Protein AF-A0A351C792-F1 (afdb_monomer_lite)

pLDDT: mean 73.4, std 17.69, range [41.34, 94.19]

Foldseek 3Di:
DVLVVLLVVLCVPPVVAPWFWDPPDPFIWIAGPVRPDIHGLVPDDLSRLVSQLVSLVVVLVVCVVPVNPCNVRSVVRNVVSVVSNVVNDDPPDDDDDDDPPDDPPPDPPPPPDPDDDD

Sequence (118 aa):
MKLDMMHAHLMASLGRNPFFLSLTKKSAELVSGDGLLRISVEALDASGLLAAKHLAHNQYVNAMLHSGDDLDAHRATLNFLSKAVERQGHPTTRPHTSRPASVRNRKPRVQKSVSRAA

Structure (mmCIF, N/CA/C/O backbone):
data_AF-A0A351C792-F1
#
_entry.id   AF-A0A351C792-F1
#
loop_
_atom_site.group_PDB
_atom_site.id
_atom_site.type_symbol
_atom_site.label_atom_id
_atom_site.label_alt_id
_atom_site.label_comp_id
_atom_site.label_asym_id
_atom_site.label_entity_id
_atom_site.label_seq_id
_atom_site.pdbx_PDB_ins_code
_atom_site.Cartn_x
_atom_site.Cartn_y
_atom_site.Cartn_z
_atom_site.occupancy
_atom_site.B_iso_or_equiv
_atom_site.auth_seq_id
_atom_site.auth_comp_id
_atom_site.auth_asym_id
_atom_site.auth_atom_id
_atom_site.pdbx_PDB_model_num
ATOM 1 N N . MET A 1 1 ? 1.265 10.602 24.609 1.00 45.34 1 MET A N 1
ATOM 2 C CA . MET A 1 1 ? 2.483 10.363 23.799 1.00 45.34 1 MET A CA 1
ATOM 3 C C . MET A 1 1 ? 2.604 8.895 23.341 1.00 45.34 1 MET A C 1
ATOM 5 O O . MET A 1 1 ? 3.638 8.285 23.544 1.00 45.34 1 MET A O 1
ATOM 9 N N . LYS A 1 2 ? 1.565 8.299 22.726 1.00 48.44 2 LYS A N 1
ATOM 10 C CA . LYS A 1 2 ? 1.634 6.936 22.132 1.00 48.44 2 LYS A CA 1
ATOM 11 C C . LYS A 1 2 ? 1.532 6.926 20.599 1.00 48.44 2 LYS A C 1
ATOM 13 O O . LYS A 1 2 ? 2.017 5.988 19.982 1.00 48.44 2 LYS A O 1
ATOM 18 N N . LEU A 1 3 ? 0.966 7.989 20.011 1.00 51.06 3 LEU A N 1
ATOM 19 C CA . LEU A 1 3 ? 0.801 8.160 18.561 1.00 51.06 3 LEU A CA 1
ATOM 20 C C . LEU A 1 3 ? 2.134 8.117 17.791 1.00 51.06 3 LEU A C 1
ATOM 22 O O . LEU A 1 3 ? 2.190 7.643 16.664 1.00 51.06 3 LEU A O 1
ATOM 26 N N . ASP A 1 4 ? 3.206 8.598 18.418 1.00 58.28 4 ASP A N 1
ATOM 27 C CA . ASP A 1 4 ? 4.507 8.775 17.768 1.00 58.28 4 ASP A CA 1
ATOM 28 C C . ASP A 1 4 ? 5.292 7.453 17.650 1.00 58.28 4 ASP A C 1
ATOM 30 O O . ASP A 1 4 ? 5.956 7.182 16.653 1.00 58.28 4 ASP A O 1
ATOM 34 N N . MET A 1 5 ? 5.147 6.558 18.637 1.00 61.31 5 MET A N 1
ATOM 35 C CA . MET A 1 5 ? 5.891 5.294 18.664 1.00 61.31 5 MET A CA 1
ATOM 36 C C . MET A 1 5 ? 5.431 4.303 17.588 1.00 61.31 5 MET A C 1
ATOM 38 O O . MET A 1 5 ? 6.273 3.669 16.958 1.00 61.31 5 MET A O 1
ATOM 42 N N . MET A 1 6 ? 4.121 4.183 17.338 1.00 62.94 6 MET A N 1
ATOM 43 C CA . MET A 1 6 ? 3.598 3.294 16.286 1.00 62.94 6 MET A CA 1
ATOM 44 C C . MET A 1 6 ? 3.969 3.796 14.885 1.00 62.94 6 MET A C 1
ATOM 46 O O . MET A 1 6 ? 4.356 3.005 14.026 1.00 62.94 6 MET A O 1
ATOM 50 N N . HIS A 1 7 ? 3.911 5.114 14.670 1.00 66.62 7 HIS A N 1
ATOM 51 C CA . HIS A 1 7 ? 4.303 5.745 13.411 1.00 66.62 7 HIS A CA 1
ATOM 52 C C . HIS A 1 7 ? 5.792 5.527 13.112 1.00 66.62 7 HIS A C 1
ATOM 54 O O . HIS A 1 7 ? 6.144 5.043 12.035 1.00 66.62 7 HIS A O 1
ATOM 60 N N . ALA A 1 8 ? 6.662 5.816 14.084 1.00 64.88 8 ALA A N 1
ATOM 61 C CA . ALA A 1 8 ? 8.101 5.608 13.957 1.00 64.88 8 ALA A CA 1
ATOM 62 C C . ALA A 1 8 ? 8.454 4.128 13.741 1.00 64.88 8 ALA A C 1
ATOM 64 O O . ALA A 1 8 ? 9.313 3.811 12.920 1.00 64.88 8 ALA A O 1
ATOM 65 N N . HIS A 1 9 ? 7.761 3.209 14.421 1.00 68.94 9 HIS A N 1
ATOM 66 C CA . HIS A 1 9 ? 7.990 1.774 14.265 1.00 68.94 9 HIS A CA 1
ATOM 67 C C . HIS A 1 9 ? 7.565 1.252 12.885 1.00 68.94 9 HIS A C 1
ATOM 69 O O . HIS A 1 9 ? 8.282 0.443 12.295 1.00 68.94 9 HIS A O 1
ATOM 75 N N . LEU A 1 10 ? 6.455 1.750 12.330 1.00 68.81 10 LEU A N 1
ATOM 76 C CA . LEU A 1 10 ? 6.041 1.453 10.954 1.00 68.81 10 LEU A CA 1
ATOM 77 C C . LEU A 1 10 ? 7.032 2.006 9.933 1.00 68.81 10 LEU A C 1
ATOM 79 O O . LEU A 1 10 ? 7.424 1.285 9.021 1.00 68.81 10 LEU A O 1
ATOM 83 N N . MET A 1 11 ? 7.474 3.252 10.109 1.00 70.56 11 MET A N 1
ATOM 84 C CA . MET A 1 11 ? 8.482 3.875 9.247 1.00 70.56 11 MET A CA 1
ATOM 85 C C . MET A 1 11 ? 9.808 3.111 9.281 1.00 70.56 11 MET A C 1
ATOM 87 O O . MET A 1 11 ? 10.397 2.862 8.235 1.00 70.56 11 MET A O 1
ATOM 91 N N . ALA A 1 12 ? 10.249 2.667 10.458 1.00 67.88 12 ALA A N 1
ATOM 92 C CA . ALA A 1 12 ? 11.467 1.876 10.604 1.00 67.88 12 ALA A CA 1
ATOM 93 C C . ALA A 1 12 ? 11.338 0.461 10.009 1.00 67.88 12 ALA A C 1
ATOM 95 O O . ALA A 1 12 ? 12.284 -0.038 9.401 1.00 67.88 12 ALA A O 1
ATOM 96 N N . SER A 1 13 ? 10.177 -0.179 10.174 1.00 66.75 13 SER A N 1
ATOM 97 C CA . SER A 1 13 ? 9.970 -1.583 9.793 1.00 66.75 13 SER A CA 1
ATOM 98 C C . SER A 1 13 ? 9.613 -1.757 8.314 1.00 66.75 13 SER A C 1
ATOM 100 O O . SER A 1 13 ? 10.161 -2.631 7.650 1.00 66.75 13 SER A O 1
ATOM 102 N N . LEU A 1 14 ? 8.730 -0.911 7.773 1.00 70.81 14 LEU A N 1
ATOM 103 C CA . LEU A 1 14 ? 8.286 -0.958 6.373 1.00 70.81 14 LEU A CA 1
ATOM 104 C C . LEU A 1 14 ? 9.045 0.015 5.461 1.00 70.81 14 LEU A C 1
ATOM 106 O O . LEU A 1 14 ? 8.961 -0.108 4.246 1.00 70.81 14 LEU A O 1
ATOM 110 N N . GLY A 1 15 ? 9.771 0.995 6.004 1.00 67.69 15 GLY A N 1
ATOM 111 C CA . GLY A 1 15 ? 10.527 1.953 5.190 1.00 67.69 15 GLY A CA 1
ATOM 112 C C . GLY A 1 15 ? 11.824 1.390 4.609 1.00 67.69 15 GLY A C 1
ATOM 113 O O . GLY A 1 15 ? 12.380 1.980 3.686 1.00 67.69 15 GLY A O 1
ATOM 114 N N . ARG A 1 16 ? 12.311 0.257 5.132 1.00 72.62 16 ARG A N 1
ATOM 115 C CA . ARG A 1 16 ? 13.596 -0.336 4.735 1.00 72.62 16 ARG A CA 1
ATOM 116 C C . ARG A 1 16 ? 13.490 -1.272 3.528 1.00 72.62 16 ARG A C 1
ATOM 118 O O . ARG A 1 16 ? 14.445 -1.365 2.768 1.00 72.62 16 ARG A O 1
ATOM 125 N N . ASN A 1 17 ? 12.335 -1.914 3.349 1.00 77.38 17 ASN A N 1
ATOM 126 C CA . ASN A 1 17 ? 12.059 -2.881 2.284 1.00 77.38 17 ASN A CA 1
ATOM 127 C C . ASN A 1 17 ? 10.766 -2.495 1.541 1.00 77.38 17 ASN A C 1
ATOM 129 O O . ASN A 1 17 ? 9.876 -1.900 2.154 1.00 77.38 17 ASN A O 1
ATOM 133 N N . PRO A 1 18 ? 10.614 -2.835 0.244 1.00 84.06 18 PRO A N 1
ATOM 134 C CA . PRO A 1 18 ? 9.327 -2.701 -0.435 1.00 84.06 18 PRO A CA 1
ATOM 135 C C . PRO A 1 18 ? 8.255 -3.482 0.332 1.00 84.06 18 PRO A C 1
ATOM 137 O O . PRO A 1 18 ? 8.562 -4.496 0.957 1.00 84.06 18 PRO A O 1
ATOM 140 N N . PHE A 1 19 ? 7.006 -3.026 0.316 1.00 89.38 19 PHE A N 1
ATOM 141 C CA . PHE A 1 19 ? 5.897 -3.784 0.891 1.00 89.38 19 PHE A CA 1
ATOM 142 C C . PHE A 1 19 ? 4.670 -3.688 -0.001 1.00 89.38 19 PHE A C 1
ATOM 144 O O . PHE A 1 19 ? 4.515 -2.761 -0.798 1.00 89.38 19 PHE A O 1
ATOM 151 N N . PHE A 1 20 ? 3.784 -4.659 0.158 1.00 89.94 20 PHE A N 1
ATOM 152 C CA . PHE A 1 20 ? 2.638 -4.843 -0.709 1.00 89.94 20 PHE A CA 1
ATOM 153 C C . PHE A 1 20 ? 1.402 -5.185 0.103 1.00 89.94 20 PHE A C 1
ATOM 155 O O . PHE A 1 20 ? 1.470 -5.733 1.206 1.00 89.94 20 PHE A O 1
ATOM 162 N N . LEU A 1 21 ? 0.248 -4.870 -0.467 1.00 91.38 21 LEU A N 1
ATOM 163 C CA . LEU A 1 21 ? -1.021 -5.335 0.052 1.00 91.38 21 LEU A CA 1
ATOM 164 C C . LEU A 1 21 ? -1.216 -6.822 -0.273 1.00 91.38 21 LEU A C 1
ATOM 166 O O . LEU A 1 21 ? -1.260 -7.207 -1.440 1.00 91.38 21 LEU A O 1
ATOM 170 N N . SER A 1 22 ? -1.439 -7.631 0.756 1.00 89.25 22 SER A N 1
ATOM 171 C CA . SER A 1 22 ? -1.942 -8.995 0.636 1.00 89.25 22 SER A CA 1
ATOM 172 C C . SER A 1 22 ? -3.404 -9.067 1.070 1.00 89.25 22 SER A C 1
ATOM 174 O O . SER A 1 22 ? -3.806 -8.515 2.096 1.00 89.25 22 SER A O 1
ATOM 176 N N . LEU A 1 23 ? -4.207 -9.791 0.291 1.00 83.50 23 LEU A N 1
ATOM 177 C CA . LEU A 1 23 ? -5.602 -10.108 0.600 1.00 83.50 23 LEU A CA 1
ATOM 178 C C . LEU A 1 23 ? -5.717 -11.595 0.952 1.00 83.50 23 LEU A C 1
ATOM 180 O O . LEU A 1 23 ? -6.394 -12.380 0.283 1.00 83.50 23 LEU A O 1
ATOM 184 N N . THR A 1 24 ? -5.002 -12.015 1.992 1.00 69.31 24 THR A N 1
ATOM 185 C CA . THR A 1 24 ? -4.935 -13.415 2.415 1.00 69.31 24 THR A CA 1
ATOM 186 C C . THR A 1 24 ? -6.114 -13.784 3.324 1.00 69.31 24 THR A C 1
ATOM 188 O O . THR A 1 24 ? -6.079 -13.690 4.544 1.00 69.31 24 THR A O 1
ATOM 191 N N . LYS A 1 25 ? -7.186 -14.261 2.680 1.00 57.09 25 LYS A N 1
ATOM 192 C CA . LYS A 1 25 ? -8.299 -15.097 3.185 1.00 57.09 25 LYS A CA 1
ATOM 193 C C . LYS A 1 25 ? -9.232 -14.573 4.291 1.00 57.09 25 LYS A C 1
ATOM 195 O O . LYS A 1 25 ? -10.323 -15.136 4.371 1.00 57.09 25 LYS A O 1
ATOM 200 N N . LYS A 1 26 ? -8.915 -13.539 5.084 1.00 70.38 26 LYS A N 1
ATOM 201 C CA . LYS A 1 26 ? -9.890 -12.930 6.032 1.00 70.38 26 LYS A CA 1
ATOM 202 C C . LYS A 1 26 ? -9.741 -11.424 6.273 1.00 70.38 26 LYS A C 1
ATOM 204 O O . LYS A 1 26 ? -10.748 -10.783 6.545 1.00 70.38 26 LYS A O 1
ATOM 209 N N . SER A 1 27 ? -8.543 -10.865 6.131 1.00 77.50 27 SER A N 1
ATOM 210 C CA . SER A 1 27 ? -8.257 -9.448 6.393 1.00 77.50 27 SER A CA 1
ATOM 211 C C . SER A 1 27 ? -7.224 -8.910 5.407 1.00 77.50 27 SER A C 1
ATOM 213 O O . SER A 1 27 ? -6.466 -9.672 4.804 1.00 77.50 27 SER A O 1
ATOM 215 N N . ALA A 1 28 ? -7.218 -7.592 5.216 1.00 88.06 28 ALA A N 1
ATOM 216 C CA . ALA A 1 28 ? -6.190 -6.920 4.432 1.00 88.06 28 ALA A CA 1
ATOM 217 C C . ALA A 1 28 ? -4.912 -6.769 5.264 1.00 88.06 28 ALA A C 1
ATOM 219 O O . ALA A 1 28 ? -4.959 -6.268 6.389 1.00 88.06 28 ALA A O 1
ATOM 220 N N . GLU A 1 29 ? -3.777 -7.177 4.705 1.00 91.12 29 GLU A N 1
ATOM 221 C CA . GLU A 1 29 ? -2.480 -7.176 5.382 1.00 91.12 29 GLU A CA 1
ATOM 222 C C . GLU A 1 29 ? -1.443 -6.432 4.539 1.00 91.12 29 GLU A C 1
ATOM 224 O O . GLU A 1 29 ? -1.419 -6.552 3.316 1.00 91.12 29 GLU A O 1
ATOM 229 N N . LEU A 1 30 ? -0.569 -5.670 5.190 1.00 89.62 30 LEU A N 1
ATOM 230 C CA . LEU A 1 30 ? 0.657 -5.153 4.595 1.00 89.62 30 LEU A CA 1
ATOM 231 C C . LEU A 1 30 ? 1.763 -6.169 4.834 1.00 89.62 30 LEU A C 1
ATOM 233 O O . LEU A 1 30 ? 2.055 -6.509 5.980 1.00 89.62 30 LEU A O 1
ATOM 237 N N . VAL A 1 31 ? 2.360 -6.651 3.752 1.00 89.56 31 VAL A N 1
ATOM 238 C CA . VAL A 1 31 ? 3.402 -7.675 3.769 1.00 89.56 31 VAL A CA 1
ATOM 239 C C . VAL A 1 31 ? 4.678 -7.070 3.209 1.00 89.56 31 VAL A C 1
ATOM 241 O O . VAL A 1 31 ? 4.664 -6.503 2.118 1.00 89.56 31 VAL A O 1
ATOM 244 N N . SER A 1 32 ? 5.778 -7.164 3.949 1.00 88.00 32 SER A N 1
ATOM 245 C CA . SER A 1 32 ? 7.094 -6.764 3.445 1.00 88.00 32 SER A CA 1
ATOM 246 C C . SER A 1 32 ? 7.539 -7.664 2.288 1.00 88.00 32 SER A C 1
ATOM 248 O O . SER A 1 32 ? 7.123 -8.815 2.183 1.00 88.00 32 SER A O 1
ATOM 250 N N . GLY A 1 33 ? 8.405 -7.160 1.412 1.00 82.81 33 GLY A N 1
ATOM 251 C CA . GLY A 1 33 ? 8.889 -7.880 0.231 1.00 82.81 33 GLY A CA 1
ATOM 252 C C . GLY A 1 33 ? 9.700 -9.136 0.563 1.00 82.81 33 GLY A C 1
ATOM 253 O O . GLY A 1 33 ? 9.752 -10.057 -0.241 1.00 82.81 33 GLY A O 1
ATOM 254 N N . ASP A 1 34 ? 10.271 -9.211 1.768 1.00 82.31 34 ASP A N 1
ATOM 255 C CA . ASP A 1 34 ? 10.911 -10.416 2.317 1.00 82.31 34 ASP A CA 1
ATOM 256 C C . ASP A 1 34 ? 9.907 -11.405 2.954 1.00 82.31 34 ASP A C 1
ATOM 258 O O . ASP A 1 34 ? 10.278 -12.507 3.352 1.00 82.31 34 ASP A O 1
ATOM 262 N N . GLY A 1 35 ? 8.631 -11.026 3.067 1.00 81.81 35 GLY A N 1
ATOM 263 C CA . GLY A 1 35 ? 7.554 -11.823 3.653 1.00 81.81 35 GLY A CA 1
ATOM 264 C C . GLY A 1 35 ? 7.619 -12.000 5.173 1.00 81.81 35 GLY A C 1
ATOM 265 O O . GLY A 1 35 ? 6.733 -12.661 5.728 1.00 81.81 35 GLY A O 1
ATOM 266 N N . LEU A 1 36 ? 8.631 -11.431 5.840 1.00 82.25 36 LEU A N 1
ATOM 267 C CA . LEU A 1 36 ? 8.892 -11.606 7.274 1.00 82.25 36 LEU A CA 1
ATOM 268 C C . LEU A 1 36 ? 7.950 -10.776 8.145 1.00 82.25 36 LEU A C 1
ATOM 270 O O . LEU A 1 36 ? 7.571 -11.202 9.236 1.00 82.25 36 LEU A O 1
ATOM 274 N N . LEU A 1 37 ? 7.561 -9.598 7.662 1.00 84.81 37 LEU A N 1
ATOM 275 C CA . LEU A 1 37 ? 6.681 -8.686 8.368 1.00 84.81 37 LEU A CA 1
ATOM 276 C C . LEU A 1 37 ? 5.296 -8.717 7.732 1.00 84.81 37 LEU A C 1
ATOM 278 O O . LEU A 1 37 ? 5.134 -8.501 6.531 1.00 84.81 37 LEU A O 1
ATOM 282 N N . ARG A 1 38 ? 4.284 -8.965 8.564 1.00 88.00 38 ARG A N 1
ATOM 283 C CA . ARG A 1 38 ? 2.874 -8.909 8.178 1.00 88.00 38 ARG A CA 1
ATOM 284 C C . ARG A 1 38 ? 2.120 -8.078 9.192 1.00 88.00 38 ARG A C 1
ATOM 286 O O . ARG A 1 38 ? 2.119 -8.395 10.378 1.00 88.00 38 ARG A O 1
ATOM 293 N N . ILE A 1 39 ? 1.488 -7.014 8.723 1.00 86.94 39 ILE A 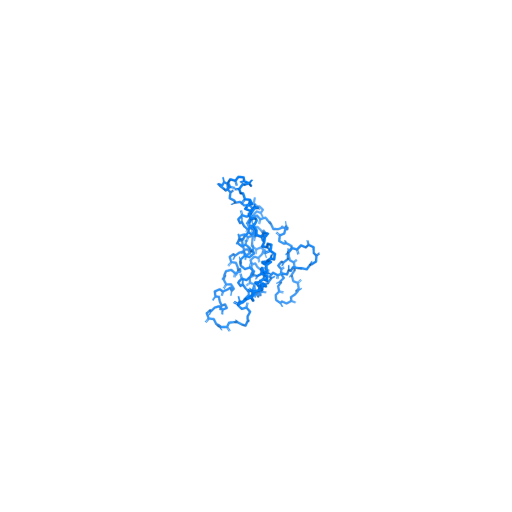N 1
ATOM 294 C CA . ILE A 1 39 ? 0.746 -6.083 9.565 1.00 86.94 39 ILE A CA 1
ATOM 295 C C . ILE A 1 39 ? -0.690 -6.048 9.072 1.00 86.94 39 ILE A C 1
ATOM 297 O O . ILE A 1 39 ? -0.947 -5.667 7.934 1.00 86.94 39 ILE A O 1
ATOM 301 N N . SER A 1 40 ? -1.639 -6.429 9.927 1.00 88.06 40 SER A N 1
ATOM 302 C CA . SER A 1 40 ? -3.056 -6.268 9.602 1.00 88.06 40 SER A CA 1
ATOM 303 C C . SER A 1 40 ? -3.393 -4.784 9.484 1.00 88.06 40 SER A C 1
ATOM 305 O O . SER A 1 40 ? -3.100 -4.003 10.390 1.00 88.06 40 SER A O 1
ATOM 307 N N . VAL A 1 41 ? -4.043 -4.394 8.387 1.00 86.12 41 VAL A N 1
ATOM 308 C CA . VAL A 1 41 ? -4.472 -3.006 8.163 1.00 86.12 41 VAL A CA 1
ATOM 309 C C . VAL A 1 41 ? -5.507 -2.581 9.210 1.00 86.12 41 VAL A C 1
ATOM 311 O O . VAL A 1 41 ? -5.565 -1.417 9.586 1.00 86.12 41 VAL A O 1
ATOM 314 N N . GLU A 1 42 ? -6.293 -3.523 9.729 1.00 84.06 42 GLU A N 1
ATOM 315 C CA . GLU A 1 42 ? -7.296 -3.268 10.771 1.00 84.06 42 GLU A CA 1
ATOM 316 C C . GLU A 1 42 ? -6.671 -2.971 12.140 1.00 84.06 42 GLU A C 1
ATOM 318 O O . GLU A 1 42 ? -7.303 -2.333 12.977 1.00 84.06 42 GLU A O 1
ATOM 323 N N . ALA A 1 43 ? -5.425 -3.400 12.363 1.00 84.62 43 ALA A N 1
ATOM 324 C CA . ALA A 1 43 ? -4.678 -3.097 13.581 1.00 84.62 43 ALA A CA 1
ATOM 325 C C . ALA A 1 43 ? -4.035 -1.697 13.552 1.00 84.62 43 ALA A C 1
ATOM 327 O O . ALA A 1 43 ? -3.481 -1.259 14.561 1.00 84.62 43 ALA A O 1
ATOM 328 N N . LEU A 1 44 ? -4.083 -1.005 12.408 1.00 83.88 44 LEU A N 1
ATOM 329 C CA . LEU A 1 44 ? -3.508 0.324 12.244 1.00 83.88 44 LEU A CA 1
ATOM 330 C C . LEU A 1 44 ? -4.495 1.408 12.683 1.00 83.88 44 LEU A C 1
ATOM 332 O O . LEU A 1 44 ? -5.637 1.474 12.222 1.00 83.88 44 LEU A O 1
ATOM 336 N N . ASP A 1 45 ? -4.018 2.302 13.544 1.00 85.94 45 ASP A N 1
ATOM 337 C CA . ASP A 1 45 ? -4.701 3.557 13.841 1.00 85.94 45 ASP A CA 1
ATOM 338 C C . ASP A 1 45 ? -4.573 4.555 12.672 1.00 85.94 45 ASP A C 1
ATOM 340 O O . ASP A 1 45 ? -3.844 4.328 11.701 1.00 85.94 45 ASP A O 1
ATOM 344 N N . ALA A 1 46 ? -5.282 5.685 12.752 1.00 83.88 46 ALA A N 1
ATOM 345 C CA . ALA A 1 46 ? -5.308 6.684 11.678 1.00 83.88 46 ALA A CA 1
ATOM 346 C C . ALA A 1 46 ? -3.914 7.223 11.336 1.00 83.88 46 ALA A C 1
ATOM 348 O O . ALA A 1 46 ? -3.587 7.422 10.163 1.00 83.88 46 ALA A O 1
ATOM 349 N N . SER A 1 47 ? -3.065 7.402 12.350 1.00 83.81 47 SER A N 1
ATOM 350 C CA . SER A 1 47 ? -1.661 7.773 12.177 1.00 83.81 47 SER A CA 1
ATOM 351 C C . SER A 1 47 ? -0.857 6.699 11.449 1.00 83.81 47 SER A C 1
ATOM 353 O O . SER A 1 47 ? -0.067 7.037 10.567 1.00 83.81 47 SER A O 1
ATOM 355 N N . GLY A 1 48 ? -1.053 5.424 11.784 1.00 85.88 48 GLY A N 1
ATOM 356 C CA . GLY A 1 48 ? -0.390 4.287 11.154 1.00 85.88 48 GLY A CA 1
ATOM 357 C C . GLY A 1 48 ? -0.827 4.080 9.706 1.00 85.88 48 GLY A C 1
ATOM 358 O O . GLY A 1 48 ? 0.016 3.840 8.842 1.00 85.88 48 GLY A O 1
ATOM 359 N N . LEU A 1 49 ? -2.116 4.260 9.400 1.00 87.44 49 LEU A N 1
ATOM 360 C CA . LEU A 1 49 ? -2.611 4.235 8.021 1.00 87.44 49 LEU A CA 1
ATOM 361 C C . LEU A 1 49 ? -2.036 5.374 7.180 1.00 87.44 49 LEU A C 1
ATOM 363 O O . LEU A 1 49 ? -1.644 5.153 6.032 1.00 87.44 49 LEU A O 1
ATOM 367 N N . LEU A 1 50 ? -1.960 6.585 7.739 1.00 87.75 50 LEU A N 1
ATOM 368 C CA . LEU A 1 50 ? -1.357 7.725 7.052 1.00 87.75 50 LEU A CA 1
ATOM 369 C C . LEU A 1 50 ? 0.139 7.487 6.795 1.00 87.75 50 LEU A C 1
ATOM 371 O O . LEU A 1 50 ? 0.621 7.751 5.694 1.00 87.75 50 LEU A O 1
ATOM 375 N N . ALA A 1 51 ? 0.845 6.919 7.777 1.00 87.25 51 ALA A N 1
ATOM 376 C CA . ALA A 1 51 ? 2.242 6.509 7.654 1.00 87.25 51 ALA A CA 1
ATOM 377 C C . ALA A 1 51 ? 2.430 5.520 6.495 1.00 87.25 51 ALA A C 1
ATOM 379 O O . ALA A 1 51 ? 3.226 5.752 5.583 1.00 87.25 51 ALA A O 1
ATOM 380 N N . ALA A 1 52 ? 1.644 4.442 6.498 1.00 89.00 52 ALA A N 1
ATOM 381 C CA . ALA A 1 52 ? 1.689 3.417 5.466 1.00 89.00 52 ALA A CA 1
ATOM 382 C C . ALA A 1 52 ? 1.373 4.001 4.082 1.00 89.00 52 ALA A C 1
ATOM 384 O O . ALA A 1 52 ? 2.046 3.672 3.107 1.00 89.00 52 ALA A O 1
ATOM 385 N N . LYS A 1 53 ? 0.393 4.911 3.984 1.00 91.25 53 LYS A N 1
ATOM 386 C CA . LYS A 1 53 ? 0.063 5.609 2.734 1.00 91.25 53 LYS A CA 1
ATOM 387 C C . LYS A 1 53 ? 1.251 6.422 2.213 1.00 91.25 53 LYS A C 1
ATOM 389 O O . LYS A 1 53 ? 1.539 6.356 1.021 1.00 91.25 53 LYS A O 1
ATOM 394 N N . HIS A 1 54 ? 1.929 7.184 3.073 1.00 90.50 54 HIS A N 1
ATOM 395 C CA . HIS A 1 54 ? 3.096 7.979 2.675 1.00 90.50 54 HIS A CA 1
ATOM 396 C C . HIS A 1 54 ? 4.240 7.092 2.177 1.00 90.50 54 HIS A C 1
ATOM 398 O O . HIS A 1 54 ? 4.828 7.379 1.136 1.00 90.50 54 HIS A O 1
ATOM 404 N N . LEU A 1 55 ? 4.511 5.975 2.856 1.00 90.31 55 LEU A N 1
ATOM 405 C CA . LEU A 1 55 ? 5.520 5.024 2.392 1.00 90.31 55 LEU A CA 1
ATOM 406 C C . LEU A 1 55 ? 5.141 4.388 1.049 1.00 90.31 55 LEU A C 1
ATOM 408 O O . LEU A 1 55 ? 5.972 4.340 0.145 1.00 90.31 55 LEU A O 1
ATOM 412 N N . ALA A 1 56 ? 3.887 3.957 0.888 1.00 91.19 56 ALA A N 1
ATOM 413 C CA . ALA A 1 56 ? 3.402 3.381 -0.366 1.00 91.19 56 ALA A CA 1
ATOM 414 C C . ALA A 1 56 ? 3.467 4.392 -1.522 1.00 91.19 56 ALA A C 1
ATOM 416 O O . ALA A 1 56 ? 3.769 4.024 -2.655 1.00 91.19 56 ALA A O 1
ATOM 417 N N . HIS A 1 57 ? 3.226 5.676 -1.239 1.00 92.56 57 HIS A N 1
ATOM 418 C CA . HIS A 1 57 ? 3.391 6.750 -2.213 1.00 92.56 57 HIS A CA 1
ATOM 419 C C . HIS A 1 57 ? 4.851 6.885 -2.656 1.00 92.56 57 HIS A C 1
ATOM 421 O O . HIS A 1 57 ? 5.120 6.885 -3.855 1.00 92.56 57 HIS A O 1
ATOM 427 N N . ASN A 1 58 ? 5.792 6.921 -1.709 1.00 90.00 58 ASN A N 1
ATOM 428 C CA . ASN A 1 58 ? 7.220 7.005 -2.018 1.00 90.00 58 ASN A CA 1
ATOM 429 C C . ASN A 1 58 ? 7.703 5.790 -2.824 1.00 90.00 58 ASN A C 1
ATOM 431 O O . ASN A 1 58 ? 8.448 5.952 -3.785 1.00 90.00 58 ASN A O 1
ATOM 435 N N . GLN A 1 59 ? 7.245 4.583 -2.479 1.00 88.69 59 GLN A N 1
ATOM 436 C CA . GLN A 1 59 ? 7.562 3.365 -3.232 1.00 88.69 59 GLN A CA 1
ATOM 437 C C . GLN A 1 59 ? 7.021 3.420 -4.661 1.00 88.69 59 GLN A C 1
ATOM 439 O O . GLN A 1 59 ? 7.749 3.117 -5.601 1.00 88.69 59 GLN A O 1
ATOM 444 N N . TYR A 1 60 ? 5.779 3.875 -4.839 1.00 91.25 60 TYR A N 1
ATOM 445 C CA . TYR A 1 60 ? 5.183 4.044 -6.160 1.00 91.25 60 TYR A CA 1
ATOM 446 C C . TYR A 1 60 ? 5.940 5.072 -7.015 1.00 91.25 60 TYR A C 1
ATOM 448 O O . TYR A 1 60 ? 6.247 4.795 -8.173 1.00 91.25 60 TYR A O 1
ATOM 456 N N . VAL A 1 61 ? 6.296 6.231 -6.449 1.00 90.25 61 VAL A N 1
ATOM 457 C CA . VAL A 1 61 ? 7.090 7.257 -7.148 1.00 90.25 61 VAL A CA 1
ATOM 458 C C . VAL A 1 61 ? 8.474 6.719 -7.515 1.00 90.25 61 VAL A C 1
ATOM 460 O O . VAL A 1 61 ? 8.910 6.884 -8.652 1.00 90.25 61 VAL A O 1
ATOM 463 N N . ASN A 1 62 ? 9.145 6.022 -6.598 1.00 88.44 62 ASN A N 1
ATOM 464 C CA . ASN A 1 62 ? 10.447 5.419 -6.876 1.00 88.44 62 ASN A CA 1
ATOM 465 C C . ASN A 1 62 ? 10.362 4.362 -7.983 1.00 88.44 62 ASN A C 1
ATOM 467 O O . ASN A 1 62 ? 11.212 4.363 -8.871 1.00 88.44 62 ASN A O 1
ATOM 471 N N . ALA A 1 63 ? 9.333 3.512 -7.977 1.00 88.38 63 ALA A N 1
ATOM 472 C CA . ALA A 1 63 ? 9.105 2.533 -9.036 1.00 88.38 63 ALA A CA 1
ATOM 473 C C . ALA A 1 63 ? 8.821 3.207 -10.389 1.00 88.38 63 ALA A C 1
ATOM 475 O O . ALA A 1 63 ? 9.352 2.766 -11.404 1.00 88.38 63 ALA A O 1
ATOM 476 N N . MET A 1 64 ? 8.059 4.309 -10.411 1.00 89.62 64 MET A N 1
ATOM 477 C CA . MET A 1 64 ? 7.838 5.096 -11.632 1.00 89.62 64 MET A CA 1
ATOM 478 C C . MET A 1 64 ? 9.136 5.682 -12.198 1.00 89.62 64 MET A C 1
ATOM 480 O O . MET A 1 64 ? 9.339 5.651 -13.408 1.00 89.62 64 MET A O 1
ATOM 484 N N . LEU A 1 65 ? 9.996 6.239 -11.341 1.00 90.94 65 LEU A N 1
ATOM 485 C CA . LEU A 1 65 ? 11.229 6.907 -11.770 1.00 90.94 65 LEU A CA 1
ATOM 486 C C . LEU A 1 65 ? 12.294 5.925 -12.272 1.00 90.94 65 LEU A C 1
ATOM 488 O O . LEU A 1 65 ? 13.073 6.275 -13.153 1.00 90.94 65 LEU A O 1
ATOM 492 N N . HIS A 1 66 ? 12.318 4.706 -11.732 1.00 87.50 66 HIS A N 1
ATOM 493 C CA . HIS A 1 66 ? 13.363 3.718 -12.015 1.00 87.50 66 HIS A CA 1
ATOM 494 C C . HIS A 1 66 ? 12.872 2.524 -12.846 1.00 87.50 66 HIS A C 1
ATOM 496 O O . HIS A 1 66 ? 13.603 1.550 -12.979 1.00 87.50 66 HIS A O 1
ATOM 502 N N . SER A 1 67 ? 11.664 2.595 -13.421 1.00 77.19 67 SER A N 1
ATOM 503 C CA . SER A 1 67 ? 11.042 1.494 -14.182 1.00 77.19 67 SER A CA 1
ATOM 504 C C . SER A 1 67 ? 11.001 0.172 -13.402 1.00 77.19 67 SER A C 1
ATOM 506 O O . SER A 1 67 ? 11.396 -0.870 -13.911 1.00 77.19 67 SER A O 1
ATOM 508 N N . GLY A 1 68 ? 10.559 0.228 -12.143 1.00 76.31 68 GLY A N 1
ATOM 509 C CA . GLY A 1 68 ? 10.465 -0.952 -11.284 1.00 76.31 68 GLY A CA 1
ATOM 510 C C . GLY A 1 68 ? 9.404 -1.950 -11.761 1.00 76.31 68 GLY A C 1
ATOM 511 O O . GLY A 1 68 ? 8.323 -1.549 -12.196 1.00 76.31 68 GLY A O 1
ATOM 512 N N . ASP A 1 69 ? 9.699 -3.242 -11.614 1.00 73.81 69 ASP A N 1
ATOM 513 C CA . ASP A 1 69 ? 8.884 -4.354 -12.131 1.00 73.81 69 ASP A CA 1
ATOM 514 C C . ASP A 1 69 ? 7.491 -4.475 -11.474 1.00 73.81 69 ASP A C 1
ATOM 516 O O . ASP A 1 69 ? 6.567 -5.037 -12.060 1.00 73.81 69 ASP A O 1
ATOM 520 N N . ASP A 1 70 ? 7.295 -3.872 -10.296 1.00 83.44 70 ASP A N 1
ATOM 521 C CA . ASP A 1 70 ? 6.093 -4.038 -9.464 1.00 83.44 70 ASP A CA 1
ATOM 522 C C . ASP A 1 70 ? 5.188 -2.791 -9.401 1.00 83.44 70 ASP A C 1
ATOM 524 O O . ASP A 1 70 ? 4.457 -2.564 -8.426 1.00 83.44 70 ASP A O 1
ATOM 528 N N . LEU A 1 71 ? 5.209 -1.947 -10.438 1.00 88.12 71 LEU A N 1
ATOM 529 C CA . LEU A 1 71 ? 4.476 -0.673 -10.455 1.00 88.12 71 LEU A CA 1
ATOM 530 C C . LEU A 1 71 ? 2.971 -0.837 -10.173 1.00 88.12 71 LEU A C 1
ATOM 532 O O . LEU A 1 71 ? 2.386 -0.062 -9.408 1.00 88.12 71 LEU A O 1
ATOM 536 N N . ASP A 1 72 ? 2.349 -1.866 -10.748 1.00 88.81 72 ASP A N 1
ATOM 537 C CA . ASP A 1 72 ? 0.930 -2.161 -10.544 1.00 88.81 72 ASP A CA 1
ATOM 538 C C . ASP A 1 72 ? 0.626 -2.577 -9.100 1.00 88.81 72 ASP A C 1
ATOM 540 O O . ASP A 1 72 ? -0.388 -2.154 -8.532 1.00 88.81 72 ASP A O 1
ATOM 544 N N . ALA A 1 73 ? 1.522 -3.340 -8.470 1.00 89.56 73 ALA A N 1
ATOM 545 C CA . ALA A 1 73 ? 1.381 -3.755 -7.079 1.00 89.56 73 ALA A CA 1
ATOM 546 C C . ALA A 1 73 ? 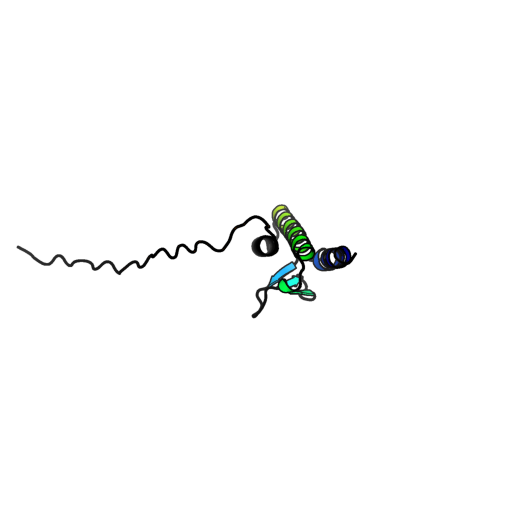1.526 -2.559 -6.124 1.00 89.56 73 ALA A C 1
ATOM 548 O O . ALA A 1 73 ? 0.719 -2.394 -5.198 1.00 89.56 73 ALA A O 1
ATOM 549 N N . HIS A 1 74 ? 2.482 -1.663 -6.381 1.00 90.69 74 HIS A N 1
ATOM 550 C CA . HIS A 1 74 ? 2.627 -0.418 -5.623 1.00 90.69 74 HIS A CA 1
ATOM 551 C C . HIS A 1 74 ? 1.414 0.503 -5.799 1.00 90.69 74 HIS A C 1
ATOM 553 O O . HIS A 1 74 ? 0.882 1.026 -4.814 1.00 90.69 74 HIS A O 1
ATOM 559 N N . ARG A 1 75 ? 0.900 0.642 -7.028 1.00 91.44 75 ARG A N 1
ATOM 560 C CA . ARG A 1 75 ? -0.314 1.419 -7.315 1.00 91.44 75 ARG A CA 1
ATOM 561 C C . ARG A 1 75 ? -1.536 0.857 -6.591 1.00 91.44 75 ARG A C 1
ATOM 563 O O . ARG A 1 75 ? -2.319 1.618 -6.018 1.00 91.44 75 ARG A O 1
ATOM 570 N N . ALA A 1 76 ? -1.716 -0.463 -6.605 1.00 91.31 76 ALA A N 1
ATOM 571 C CA . ALA A 1 76 ? -2.809 -1.132 -5.906 1.00 91.31 76 ALA A CA 1
ATOM 572 C C . ALA A 1 76 ? -2.723 -0.914 -4.386 1.00 91.31 76 ALA A C 1
ATOM 574 O O . ALA A 1 76 ? -3.722 -0.550 -3.758 1.00 91.31 76 ALA A O 1
ATOM 575 N N . THR A 1 77 ? -1.523 -1.052 -3.819 1.00 91.44 77 THR A N 1
ATOM 576 C CA . THR A 1 77 ? -1.246 -0.837 -2.390 1.00 91.44 77 THR A CA 1
ATOM 577 C C . THR A 1 77 ? -1.555 0.606 -1.975 1.00 91.44 77 THR A C 1
ATOM 579 O O . THR A 1 77 ? -2.299 0.833 -1.017 1.00 91.44 77 THR A O 1
ATOM 582 N N . LEU A 1 78 ? -1.084 1.596 -2.742 1.00 94.19 78 LEU A N 1
ATOM 583 C CA . LEU A 1 78 ? -1.358 3.016 -2.499 1.00 94.19 78 LEU A CA 1
ATOM 584 C C . LEU A 1 78 ? -2.856 3.349 -2.577 1.00 94.19 78 LEU A C 1
ATOM 586 O O . LEU A 1 78 ? -3.386 4.063 -1.719 1.00 94.19 78 LEU A O 1
ATOM 590 N N . ASN A 1 79 ? -3.555 2.829 -3.588 1.00 93.31 79 ASN A N 1
ATOM 591 C CA . ASN A 1 79 ? -4.993 3.051 -3.755 1.00 93.31 79 ASN A CA 1
ATOM 592 C C . ASN A 1 79 ? -5.797 2.468 -2.592 1.00 93.31 79 ASN A C 1
ATOM 594 O O . ASN A 1 79 ? -6.761 3.083 -2.129 1.00 93.31 79 ASN A O 1
ATOM 598 N N . PHE A 1 80 ? -5.411 1.286 -2.116 1.00 92.56 80 PHE A N 1
ATOM 599 C CA . PHE A 1 80 ? -6.065 0.654 -0.980 1.00 92.56 80 PHE A CA 1
ATOM 600 C C . PHE A 1 80 ? -5.881 1.470 0.300 1.00 92.56 80 PHE A C 1
ATOM 602 O O . PHE A 1 80 ? -6.863 1.788 0.969 1.00 92.56 80 PHE A O 1
ATOM 609 N N . LEU A 1 81 ? -4.645 1.872 0.605 1.00 90.75 81 LEU A N 1
ATOM 610 C CA . LEU A 1 81 ? -4.339 2.669 1.793 1.00 90.75 81 LEU A CA 1
ATOM 611 C C . LEU A 1 81 ? -4.996 4.050 1.752 1.00 90.75 81 LEU A C 1
ATOM 613 O O . LEU A 1 81 ? -5.502 4.513 2.769 1.00 90.75 81 LEU A O 1
ATOM 617 N N . SER A 1 82 ? -5.081 4.676 0.576 1.00 91.06 82 SER A N 1
ATOM 618 C CA . SER A 1 82 ? -5.806 5.943 0.408 1.00 91.06 82 SER A CA 1
ATOM 619 C C . SER A 1 82 ? -7.284 5.799 0.779 1.00 91.06 82 SER A C 1
ATOM 621 O O . SER A 1 82 ? -7.792 6.582 1.579 1.00 91.06 82 SER A O 1
ATOM 623 N N . LYS A 1 83 ?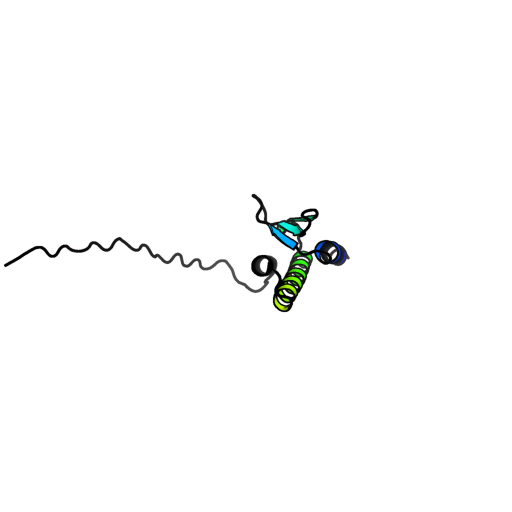 -7.944 4.732 0.309 1.00 89.50 83 LYS A N 1
ATOM 624 C CA . LYS A 1 83 ? -9.332 4.419 0.689 1.00 89.50 83 LYS A CA 1
ATOM 625 C C . LYS A 1 83 ? -9.478 4.052 2.166 1.00 89.50 83 LYS A C 1
ATOM 627 O O . LYS A 1 83 ? -10.511 4.341 2.762 1.00 89.50 83 LYS A O 1
ATOM 632 N N . ALA A 1 84 ? -8.488 3.388 2.759 1.00 87.31 84 ALA A N 1
ATOM 633 C CA . ALA A 1 84 ? -8.510 3.041 4.179 1.00 87.31 84 ALA A CA 1
ATOM 634 C C . ALA A 1 84 ? -8.429 4.296 5.065 1.00 87.31 84 ALA A C 1
ATOM 636 O O . ALA A 1 84 ? -9.206 4.423 6.010 1.00 87.31 84 ALA A O 1
ATOM 637 N N . VAL A 1 85 ? -7.564 5.252 4.710 1.00 87.25 85 VAL A N 1
ATOM 638 C CA . VAL A 1 85 ? -7.466 6.559 5.381 1.00 87.25 85 VAL A CA 1
ATOM 639 C C . VAL A 1 85 ? -8.775 7.343 5.248 1.00 87.25 85 VAL A C 1
ATOM 641 O O . VAL A 1 85 ? -9.290 7.840 6.246 1.00 87.25 85 VAL A O 1
ATOM 644 N N . GLU A 1 86 ? -9.364 7.396 4.048 1.00 84.62 86 GLU A N 1
ATOM 645 C CA . GLU A 1 86 ? -10.665 8.051 3.819 1.00 84.62 86 GLU A CA 1
ATOM 646 C C . GLU A 1 86 ? -11.780 7.456 4.692 1.00 84.62 86 GLU A C 1
ATOM 648 O O . GLU A 1 86 ? -12.602 8.191 5.239 1.00 84.62 86 GLU A O 1
ATOM 653 N N . ARG A 1 87 ? -11.793 6.126 4.866 1.00 82.69 87 ARG A N 1
ATOM 654 C CA . ARG A 1 87 ? -12.767 5.426 5.719 1.00 82.69 87 ARG A CA 1
ATOM 655 C C . ARG A 1 87 ? -12.579 5.703 7.209 1.00 82.69 87 ARG A C 1
ATOM 657 O O . ARG A 1 87 ? -13.573 5.704 7.928 1.00 82.69 87 ARG A O 1
ATOM 664 N N . GLN A 1 88 ? -11.346 5.908 7.679 1.00 75.38 88 GLN A N 1
ATOM 665 C CA . GLN A 1 88 ? -11.077 6.174 9.097 1.00 75.38 88 GLN A CA 1
ATOM 666 C C . GLN A 1 88 ? -11.335 7.630 9.515 1.00 75.38 88 GLN A C 1
ATOM 668 O O . GLN A 1 88 ? -11.521 7.879 10.704 1.00 75.38 88 GLN A O 1
ATOM 673 N N . GLY A 1 89 ? -11.382 8.596 8.590 1.00 57.31 89 GLY A N 1
ATOM 674 C CA . GLY A 1 89 ? -11.589 9.986 8.992 1.00 57.31 89 GLY A CA 1
ATOM 675 C C . GLY A 1 89 ? -11.747 10.994 7.862 1.00 57.31 89 GLY A C 1
ATOM 676 O O . GLY A 1 89 ? -10.833 11.765 7.588 1.00 57.31 89 GLY A O 1
ATOM 677 N N . HIS A 1 90 ? -12.960 11.098 7.318 1.00 41.66 90 HIS A N 1
ATOM 678 C CA . HIS A 1 90 ? -13.513 12.392 6.917 1.00 41.66 90 HIS A CA 1
ATOM 679 C C . HIS A 1 90 ? -14.620 12.790 7.912 1.00 41.66 90 HIS A C 1
ATOM 681 O O . HIS A 1 90 ? -15.665 12.142 7.929 1.00 41.66 90 HIS A O 1
ATOM 687 N N . PRO A 1 91 ? -14.477 13.889 8.677 1.00 50.50 91 PRO A N 1
ATOM 688 C CA . PRO A 1 91 ? -15.586 14.483 9.431 1.00 50.50 91 PRO A CA 1
ATOM 689 C C . PRO A 1 91 ? -16.616 15.244 8.556 1.00 50.50 91 PRO A C 1
ATOM 691 O O . PRO A 1 91 ? -17.474 15.928 9.100 1.00 50.50 91 PRO A O 1
ATOM 694 N N . THR A 1 92 ? -16.580 15.122 7.215 1.00 41.34 92 THR A N 1
ATOM 695 C CA . THR A 1 92 ? -17.463 15.878 6.288 1.00 41.34 92 THR A CA 1
ATOM 696 C C . THR A 1 92 ? -18.168 15.049 5.202 1.00 41.34 92 THR A C 1
ATOM 698 O O . THR A 1 92 ? -19.063 15.562 4.531 1.00 41.34 92 THR A O 1
ATOM 701 N N . THR A 1 93 ? -17.905 13.755 5.026 1.00 42.94 93 THR A N 1
ATOM 702 C CA . THR A 1 93 ? -18.664 12.959 4.040 1.00 42.94 93 THR A CA 1
ATOM 703 C C . THR A 1 93 ? -19.824 12.222 4.701 1.00 42.94 93 THR A C 1
ATOM 705 O O . THR A 1 93 ? -19.685 11.101 5.173 1.00 42.94 93 THR A O 1
ATOM 708 N N . ARG A 1 94 ? -20.946 12.951 4.744 1.00 41.91 94 ARG A N 1
ATOM 709 C CA . ARG A 1 94 ? -22.372 12.571 4.810 1.00 41.91 94 ARG A CA 1
ATOM 710 C C . ARG A 1 94 ? -22.755 11.078 4.675 1.00 41.91 94 ARG A C 1
ATOM 712 O O . ARG A 1 94 ? -22.072 10.310 4.005 1.00 41.91 94 ARG A O 1
ATOM 719 N N . PRO A 1 95 ? -23.918 10.696 5.249 1.00 42.19 95 PRO A N 1
ATOM 720 C CA . PRO A 1 95 ? -24.356 9.312 5.397 1.00 42.19 95 PRO A CA 1
ATOM 721 C C . PRO A 1 95 ? -24.497 8.592 4.058 1.00 42.19 95 PRO A C 1
ATOM 723 O O . PRO A 1 95 ? -24.708 9.201 3.013 1.00 42.19 95 PRO A O 1
ATOM 726 N N . HIS A 1 96 ? -24.450 7.266 4.139 1.00 50.00 96 HIS A N 1
ATOM 727 C CA . HIS A 1 96 ? -24.894 6.318 3.128 1.00 50.00 96 HIS A CA 1
ATOM 728 C C . HIS A 1 96 ? -26.219 6.721 2.442 1.00 50.00 96 HIS A C 1
ATOM 730 O O . HIS A 1 96 ? -27.292 6.250 2.797 1.00 50.00 96 HIS A O 1
ATOM 736 N N . THR A 1 97 ? -26.140 7.534 1.396 1.00 47.69 97 THR A N 1
ATOM 737 C CA . THR A 1 97 ? -27.145 7.705 0.340 1.00 47.69 97 THR A CA 1
ATOM 738 C C . THR A 1 97 ? -26.323 8.011 -0.911 1.00 47.69 97 THR A C 1
ATOM 740 O O . THR A 1 97 ? -25.723 9.067 -1.011 1.00 47.69 97 THR A O 1
ATOM 743 N N . SER A 1 98 ? -26.132 7.146 -1.891 1.00 42.78 98 SER A N 1
ATOM 744 C CA . SER A 1 98 ? -27.103 6.295 -2.542 1.00 42.78 98 SER A CA 1
ATOM 745 C C . SER A 1 98 ? -26.320 5.287 -3.378 1.00 42.78 98 SER A C 1
ATOM 747 O O . SER A 1 98 ? -25.509 5.622 -4.236 1.00 42.78 98 SER A O 1
ATOM 749 N N . ARG A 1 99 ? -26.590 4.013 -3.131 1.00 45.59 99 ARG A N 1
ATOM 750 C CA . ARG A 1 99 ? -26.472 2.977 -4.147 1.00 45.59 99 ARG A CA 1
ATOM 751 C C . ARG A 1 99 ? -27.334 3.444 -5.332 1.00 45.59 99 ARG A C 1
ATOM 753 O O . ARG A 1 99 ? -28.542 3.565 -5.123 1.00 45.59 99 ARG A O 1
ATOM 760 N N . PRO A 1 100 ? -26.832 3.651 -6.565 1.00 43.59 100 PRO A N 1
ATOM 761 C CA . PRO A 1 100 ? -27.716 3.509 -7.698 1.00 43.59 100 PRO A CA 1
ATOM 762 C C . PRO A 1 100 ? -27.934 2.005 -7.835 1.00 43.59 100 PRO A C 1
ATOM 764 O O . PRO A 1 100 ? -27.243 1.296 -8.563 1.00 43.59 100 PRO A O 1
ATOM 767 N N . ALA A 1 101 ? -28.924 1.499 -7.103 1.00 50.09 101 ALA A N 1
ATOM 768 C CA . ALA A 1 101 ? -29.686 0.360 -7.566 1.00 50.09 101 ALA A CA 1
ATOM 769 C C . ALA A 1 101 ? -30.465 0.843 -8.800 1.00 50.09 101 ALA A C 1
ATOM 771 O O . ALA A 1 101 ? -31.661 1.085 -8.738 1.00 50.09 101 ALA A O 1
ATOM 772 N N . SER A 1 102 ? -29.760 1.058 -9.911 1.00 43.31 102 SER A N 1
ATOM 773 C CA . SER A 1 102 ? -30.364 1.345 -11.205 1.00 43.31 102 SER A CA 1
ATOM 774 C C . SER A 1 102 ? -29.951 0.244 -12.164 1.00 43.31 102 SER A C 1
ATOM 776 O O . SER A 1 102 ? -28.942 0.298 -12.860 1.00 43.31 102 SER A O 1
ATOM 778 N N . VAL A 1 103 ? -30.713 -0.842 -12.056 1.00 53.25 103 VAL A N 1
ATOM 779 C CA . VAL A 1 103 ? -31.348 -1.517 -13.185 1.00 53.25 103 VAL A CA 1
ATOM 780 C C . VAL A 1 103 ? -30.565 -1.423 -14.498 1.00 53.25 103 VAL A C 1
ATOM 782 O O . VAL A 1 103 ? -30.752 -0.518 -15.306 1.00 53.25 103 VAL A O 1
ATOM 785 N N . ARG A 1 104 ? -29.817 -2.480 -14.813 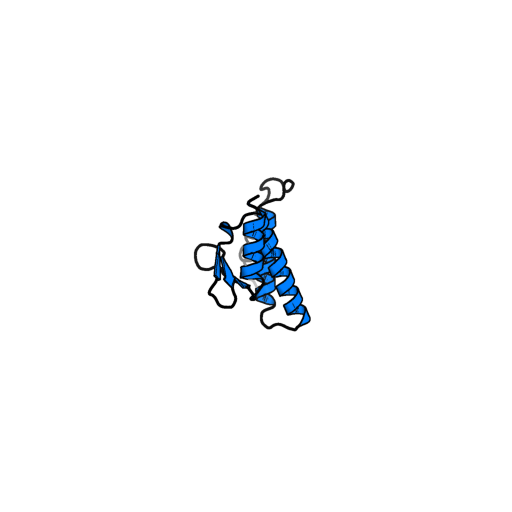1.00 45.69 104 ARG A N 1
ATOM 786 C CA . ARG A 1 104 ? -29.760 -2.931 -16.206 1.00 45.69 104 ARG A CA 1
ATOM 787 C C . ARG A 1 104 ? -30.086 -4.406 -16.303 1.00 45.69 104 ARG A C 1
ATOM 789 O O . ARG A 1 104 ? -29.299 -5.239 -16.727 1.00 45.69 104 ARG A O 1
ATOM 796 N N . ASN A 1 105 ? -31.335 -4.668 -15.941 1.00 46.16 105 ASN A N 1
ATOM 797 C CA . ASN A 1 105 ? -32.108 -5.804 -16.401 1.00 46.16 105 ASN A CA 1
ATOM 798 C C . ASN A 1 105 ? -32.263 -5.672 -17.934 1.00 46.16 105 ASN A C 1
ATOM 800 O O . ASN A 1 105 ? -33.282 -5.195 -18.436 1.00 46.16 105 ASN A O 1
ATOM 804 N N . ARG A 1 106 ? -31.207 -5.975 -18.704 1.00 45.84 106 ARG A N 1
ATOM 805 C CA . ARG A 1 106 ? -31.321 -6.099 -20.162 1.00 45.84 106 ARG A CA 1
ATOM 806 C C . ARG A 1 106 ? -32.011 -7.431 -20.435 1.00 45.84 106 ARG A C 1
ATOM 808 O O . ARG A 1 106 ? -31.362 -8.467 -20.519 1.00 45.84 106 ARG A O 1
ATOM 815 N N . LYS A 1 107 ? -33.340 -7.381 -20.544 1.00 49.88 107 LYS A N 1
ATOM 816 C CA . LYS A 1 107 ? -34.154 -8.456 -21.122 1.00 49.88 107 LYS A CA 1
ATOM 817 C C . LYS A 1 107 ? -33.532 -8.902 -22.459 1.00 49.88 107 LYS A C 1
ATOM 819 O O . LYS A 1 107 ? -33.086 -8.032 -23.216 1.00 49.88 107 LYS A O 1
ATOM 824 N N . PRO A 1 108 ? -33.518 -10.207 -22.783 1.00 51.84 108 PRO A N 1
ATOM 825 C CA . PRO A 1 108 ? -33.135 -10.661 -24.110 1.00 51.84 108 PRO A CA 1
ATOM 826 C C . PRO A 1 108 ? -34.080 -10.024 -25.132 1.00 51.84 108 PRO A C 1
ATOM 828 O O . PRO A 1 108 ? -35.304 -10.057 -24.990 1.00 51.84 108 PRO A O 1
ATOM 831 N N . ARG A 1 109 ? -33.497 -9.376 -26.141 1.00 51.34 109 ARG A N 1
ATOM 832 C CA . ARG A 1 109 ? -34.221 -8.822 -27.283 1.00 51.34 109 ARG A CA 1
ATOM 833 C C . ARG A 1 109 ? -34.842 -9.999 -28.029 1.00 51.34 109 ARG A C 1
ATOM 835 O O . ARG A 1 109 ? -34.148 -10.674 -28.778 1.00 51.34 109 ARG A O 1
ATOM 842 N N . VAL A 1 110 ? -36.131 -10.247 -27.804 1.00 53.53 110 VAL A N 1
ATOM 843 C CA . VAL A 1 110 ? -36.938 -11.136 -28.642 1.00 53.53 110 VAL A CA 1
ATOM 844 C C . VAL A 1 110 ? -36.857 -10.579 -30.062 1.00 53.53 110 VAL A C 1
ATOM 846 O O . VAL A 1 110 ? -37.425 -9.528 -30.364 1.00 53.53 110 VAL A O 1
ATOM 849 N N . GLN A 1 111 ? -36.067 -11.232 -30.914 1.00 51.97 111 GLN A N 1
ATOM 850 C CA . GLN A 1 111 ? -36.105 -11.011 -32.350 1.00 51.97 111 GLN A CA 1
ATOM 851 C C . GLN A 1 111 ? -3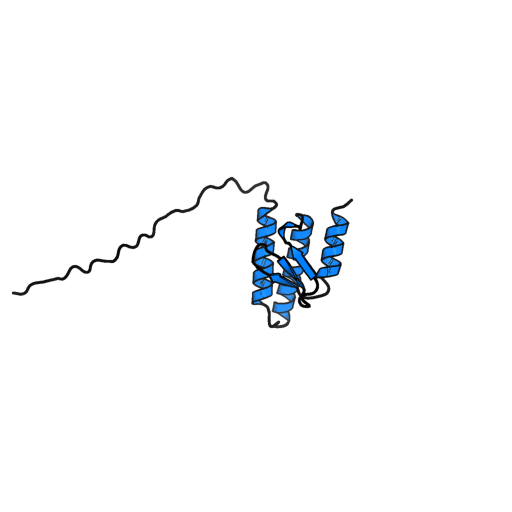7.489 -11.451 -32.812 1.00 51.97 111 GLN A C 1
ATOM 853 O O . GLN A 1 111 ? -37.816 -12.634 -32.816 1.00 51.97 111 GLN A O 1
AT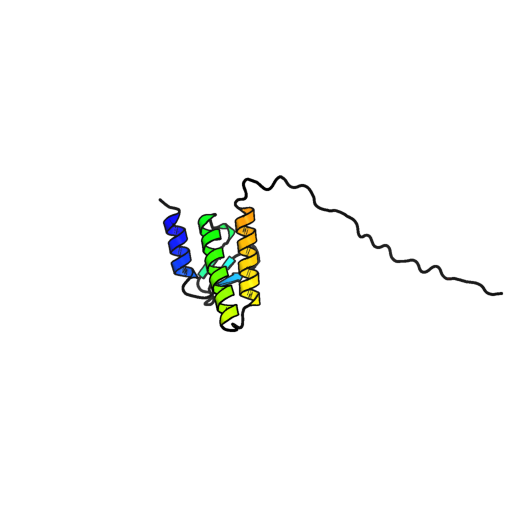OM 858 N N . LYS A 1 112 ? -38.332 -10.469 -33.127 1.00 49.56 112 LYS A N 1
ATOM 859 C CA . LYS A 1 112 ? -39.616 -10.699 -33.771 1.00 49.56 112 LYS A CA 1
ATOM 860 C C . LYS A 1 112 ? -39.303 -11.248 -35.163 1.00 49.56 112 LYS A C 1
ATOM 862 O O . LYS A 1 112 ? -38.815 -10.516 -36.021 1.00 49.56 112 LYS A O 1
ATOM 867 N N . SER A 1 113 ? -39.504 -12.549 -35.330 1.00 53.00 113 SER A N 1
ATOM 868 C CA . SER A 1 113 ? -39.530 -13.236 -36.612 1.00 53.00 113 SER A CA 1
ATOM 869 C C . SER A 1 113 ? -40.541 -12.534 -37.515 1.00 53.00 113 SER A C 1
ATOM 871 O O . SER A 1 113 ? -41.740 -12.510 -37.235 1.00 53.00 113 SER A O 1
ATOM 873 N N . VAL A 1 114 ? -40.050 -11.910 -38.583 1.00 55.03 114 VAL A N 1
ATOM 874 C CA . VAL A 1 114 ? -40.909 -11.485 -39.685 1.00 55.03 114 VAL A CA 1
ATOM 875 C C . VAL A 1 114 ? -41.153 -12.731 -40.521 1.00 55.03 114 VAL A C 1
ATOM 877 O O . VAL A 1 114 ? -40.311 -13.146 -41.311 1.00 55.03 114 VAL A O 1
ATOM 880 N N . SER A 1 115 ? -42.289 -13.366 -40.264 1.00 52.84 115 SER A N 1
ATOM 881 C CA . SER A 1 115 ? -42.863 -14.377 -41.141 1.00 52.84 115 SER A CA 1
ATOM 882 C C . SER A 1 115 ? -43.834 -13.710 -42.116 1.00 52.84 115 SER A C 1
ATOM 884 O O . SER A 1 115 ? -44.602 -12.841 -41.704 1.00 52.84 115 SER A O 1
ATOM 886 N N . ARG A 1 116 ? -43.849 -14.254 -43.342 1.00 47.28 116 ARG A N 1
ATOM 887 C CA . ARG A 1 116 ? -44.728 -14.018 -44.511 1.00 47.28 116 ARG A CA 1
ATOM 888 C C . ARG A 1 116 ? -44.319 -12.864 -45.429 1.00 47.28 116 ARG A C 1
ATOM 890 O O . ARG A 1 116 ? -44.258 -11.731 -44.982 1.00 47.28 116 ARG A O 1
ATOM 897 N N . ALA A 1 117 ? -43.929 -13.090 -46.688 1.00 47.78 117 ALA A N 1
ATOM 898 C CA . ALA A 1 117 ? -44.478 -13.933 -47.771 1.00 47.78 117 ALA A CA 1
ATOM 899 C C . ALA A 1 117 ? -45.840 -13.448 -48.291 1.00 47.78 117 ALA A C 1
ATOM 901 O O . ALA A 1 117 ? -46.869 -13.764 -47.693 1.00 47.78 117 ALA A O 1
ATOM 902 N N . ALA A 1 118 ? -45.793 -12.713 -49.405 1.00 48.69 118 ALA A N 1
ATOM 903 C CA . ALA A 1 118 ? -46.636 -12.818 -50.598 1.00 48.69 118 ALA A CA 1
ATOM 904 C C . ALA A 1 118 ? -46.000 -11.944 -51.689 1.00 48.69 118 ALA A C 1
ATOM 906 O O . ALA A 1 118 ? -45.647 -10.790 -51.356 1.00 48.69 118 ALA A O 1
#

Secondary structure (DSSP, 8-state):
--HHHHHHHHHHHHSSS-EEEE--TTS-EEEETTS--EEEGGG--HHHHHHHHHHHHHHHHHHHHHT-TTHHHHHHHHHHHHHHHHHH--SS--------------------------

Radius of gyration: 22.73 Å; chains: 1; bounding box: 60×31×74 Å